Protein AF-A0A109Q756-F1 (afdb_monomer_lite)

Sequence (68 aa):
MRRALRQAQLYGHLQVRNDRLYYPGGSNPVCSVQLAREMVRSGLMTKRNGDYEITPEGRLAAESKLSH

Secondary structure (DSSP, 8-state):
-HHHHHHHHHHSEEEEETTEEE-TT--S--EEHHHHHHHHHTTSEEEETTEEEE-HHHHHHHH-----

Foldseek 3Di:
DLQLLVLLVVQQKWADDPQFTDRVPDPDGSGGVVVLVVCVVVVQWDADPRIIGGDPVVNCVNPDPPPD

Radius of gyration: 11.05 Å; chains: 1; bounding box: 22×19×36 Å

Structure (mmCIF, N/CA/C/O backbone):
data_AF-A0A109Q756-F1
#
_entry.id   AF-A0A109Q756-F1
#
loop_
_atom_site.group_PDB
_atom_site.id
_atom_site.type_symbol
_atom_site.label_atom_id
_atom_site.label_alt_id
_atom_site.label_comp_id
_atom_site.label_asym_id
_atom_site.label_entity_id
_atom_site.label_seq_id
_atom_site.pdbx_PDB_ins_code
_atom_site.Cartn_x
_atom_site.Cartn_y
_atom_site.Cartn_z
_atom_site.occup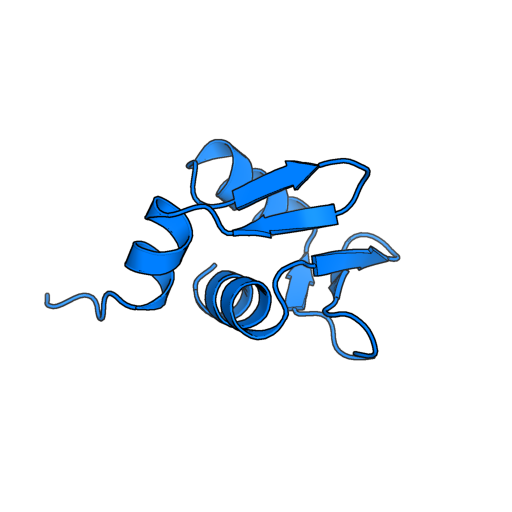ancy
_atom_site.B_iso_or_equiv
_atom_site.auth_seq_id
_atom_site.auth_comp_id
_atom_site.auth_asym_id
_atom_site.auth_atom_id
_atom_site.pdbx_PDB_model_num
ATOM 1 N N . MET A 1 1 ? 2.439 -9.379 3.212 1.00 80.00 1 MET A N 1
ATOM 2 C CA . MET A 1 1 ? 1.486 -8.247 3.328 1.00 80.00 1 MET A CA 1
ATOM 3 C C . MET A 1 1 ? 2.121 -7.013 3.974 1.00 80.00 1 MET A C 1
ATOM 5 O O . MET A 1 1 ? 2.152 -5.964 3.352 1.00 80.00 1 MET A O 1
ATOM 9 N N . ARG A 1 2 ? 2.735 -7.124 5.158 1.00 85.12 2 ARG A N 1
ATOM 10 C CA . ARG A 1 2 ? 3.233 -5.974 5.942 1.00 85.12 2 ARG A CA 1
ATOM 11 C C . ARG A 1 2 ? 4.220 -5.023 5.248 1.00 85.12 2 ARG A C 1
ATOM 13 O O . ARG A 1 2 ? 4.126 -3.814 5.420 1.00 85.12 2 ARG A O 1
ATOM 20 N N . ARG A 1 3 ? 5.158 -5.551 4.448 1.00 86.31 3 ARG A N 1
ATOM 21 C CA . ARG A 1 3 ? 6.068 -4.724 3.629 1.00 86.31 3 ARG A CA 1
ATOM 22 C C . ARG A 1 3 ? 5.293 -3.880 2.615 1.00 86.31 3 ARG A C 1
ATOM 24 O O . ARG A 1 3 ? 5.611 -2.712 2.451 1.00 86.31 3 ARG A O 1
ATOM 31 N N . ALA A 1 4 ? 4.278 -4.461 1.977 1.00 86.25 4 ALA A N 1
ATOM 32 C CA . ALA A 1 4 ? 3.460 -3.760 0.997 1.00 86.25 4 ALA A CA 1
ATOM 33 C C . ALA A 1 4 ? 2.613 -2.661 1.636 1.00 86.25 4 ALA A C 1
ATOM 35 O O . ALA A 1 4 ? 2.591 -1.550 1.122 1.00 86.25 4 ALA A O 1
ATOM 36 N N . LEU A 1 5 ? 2.031 -2.936 2.805 1.00 89.50 5 LEU A N 1
ATOM 37 C CA . LEU A 1 5 ? 1.323 -1.927 3.588 1.00 89.50 5 LEU A CA 1
ATOM 38 C C . LEU A 1 5 ? 2.261 -0.780 3.990 1.00 89.50 5 LEU 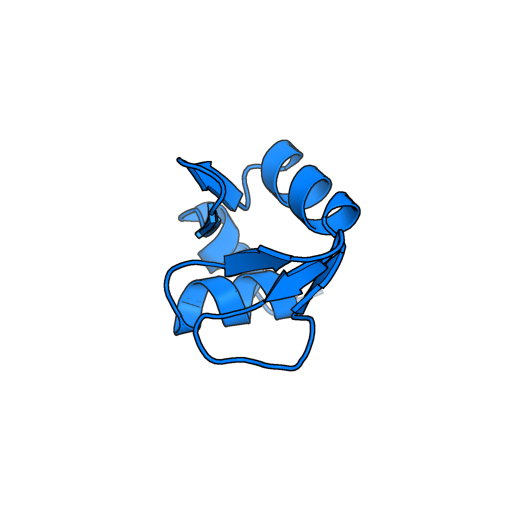A C 1
ATOM 40 O O . LEU A 1 5 ? 1.958 0.371 3.717 1.00 89.50 5 LEU A O 1
ATOM 44 N N . ARG A 1 6 ? 3.462 -1.064 4.512 1.00 88.75 6 ARG A N 1
ATOM 45 C CA . ARG A 1 6 ? 4.435 -0.000 4.830 1.00 88.75 6 ARG A CA 1
ATOM 46 C C . ARG A 1 6 ? 4.824 0.853 3.620 1.00 88.75 6 ARG A C 1
ATOM 48 O O . ARG A 1 6 ? 4.995 2.056 3.756 1.00 88.75 6 ARG A O 1
ATOM 55 N N . GLN A 1 7 ? 4.972 0.252 2.441 1.00 89.44 7 GLN A N 1
ATOM 56 C CA . GLN A 1 7 ? 5.277 1.003 1.219 1.00 89.44 7 GLN A CA 1
ATOM 57 C C . GLN A 1 7 ? 4.078 1.843 0.763 1.00 89.44 7 GLN A C 1
ATOM 59 O O . GLN A 1 7 ? 4.250 3.014 0.448 1.00 89.44 7 GLN A O 1
ATOM 64 N N . ALA A 1 8 ? 2.865 1.292 0.803 1.00 88.88 8 ALA A N 1
ATOM 65 C CA . ALA A 1 8 ? 1.649 2.050 0.519 1.00 88.88 8 ALA A CA 1
ATOM 66 C C . ALA A 1 8 ? 1.437 3.200 1.522 1.00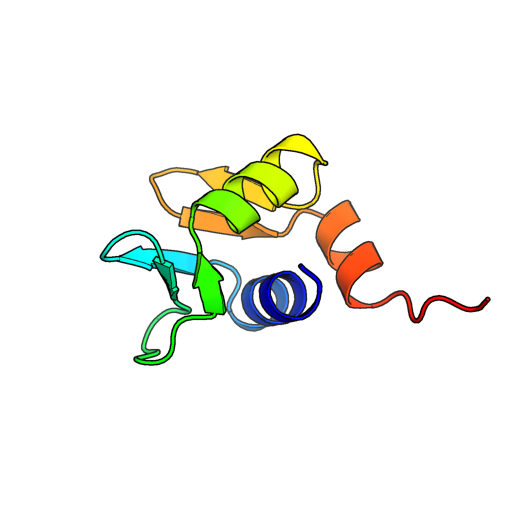 88.88 8 ALA A C 1
ATOM 68 O O . ALA A 1 8 ? 1.006 4.274 1.130 1.00 88.88 8 ALA A O 1
ATOM 69 N N . GLN A 1 9 ? 1.799 3.015 2.795 1.00 89.25 9 GLN A N 1
ATOM 70 C CA . GLN A 1 9 ? 1.784 4.072 3.810 1.00 89.25 9 GLN A CA 1
ATOM 71 C C . GLN A 1 9 ? 2.799 5.179 3.508 1.00 89.25 9 GLN A C 1
ATOM 73 O O . GLN A 1 9 ? 2.475 6.351 3.661 1.00 89.25 9 GLN A O 1
ATOM 78 N N . LEU A 1 10 ? 4.011 4.816 3.078 1.00 89.19 10 LEU A N 1
ATOM 79 C CA . LEU A 1 10 ? 5.086 5.772 2.804 1.00 89.19 10 LEU A CA 1
ATOM 80 C C . LEU A 1 10 ? 4.834 6.599 1.535 1.00 89.19 10 LEU A C 1
ATOM 82 O O . LEU A 1 10 ? 5.107 7.793 1.520 1.00 89.19 10 LEU A O 1
ATOM 86 N N . TYR A 1 11 ? 4.325 5.965 0.477 1.00 87.75 11 TYR A N 1
ATOM 87 C CA . TYR A 1 11 ? 4.145 6.588 -0.841 1.00 87.75 11 TYR A CA 1
ATOM 88 C C . TYR A 1 11 ? 2.691 6.993 -1.143 1.00 87.75 11 TYR A C 1
ATOM 90 O O . TYR A 1 11 ? 2.405 7.541 -2.206 1.00 87.75 11 TYR A O 1
ATOM 98 N N . GLY A 1 12 ? 1.757 6.707 -0.235 1.00 86.88 12 GLY A N 1
ATOM 99 C CA . GLY A 1 12 ? 0.322 6.968 -0.378 1.00 86.88 12 GLY A CA 1
ATOM 100 C C . GLY A 1 12 ? -0.420 5.924 -1.220 1.00 86.88 12 GLY A C 1
ATOM 101 O O . GLY A 1 12 ? -1.481 5.451 -0.815 1.00 86.88 12 GLY A O 1
ATOM 102 N N . HIS A 1 13 ? 0.147 5.519 -2.360 1.00 88.94 13 HIS A N 1
ATOM 103 C CA . HIS A 1 13 ? -0.464 4.549 -3.271 1.00 88.94 13 HIS A CA 1
ATOM 104 C C . HIS A 1 13 ? 0.574 3.641 -3.944 1.00 88.94 13 HIS A C 1
ATOM 106 O O . HIS A 1 13 ? 1.768 3.943 -3.989 1.00 88.94 13 HIS A O 1
ATOM 112 N N . LEU A 1 14 ? 0.107 2.510 -4.474 1.00 91.50 14 LEU A N 1
ATOM 113 C CA . LEU A 1 14 ? 0.887 1.563 -5.266 1.00 91.50 14 LEU A CA 1
ATOM 114 C C . LEU A 1 14 ? 0.236 1.348 -6.636 1.00 91.50 14 LEU A C 1
ATOM 116 O O . LEU A 1 14 ? -0.965 1.105 -6.728 1.00 91.50 14 LEU A O 1
ATOM 120 N N . GLN A 1 15 ? 1.052 1.363 -7.684 1.00 91.56 15 GLN A N 1
ATOM 121 C CA . GLN A 1 15 ? 0.644 1.205 -9.078 1.00 91.56 15 GLN A CA 1
ATOM 122 C C . GLN A 1 15 ? 0.821 -0.239 -9.540 1.00 91.56 15 GLN A C 1
ATOM 124 O O . GLN A 1 15 ? 1.815 -0.888 -9.205 1.00 91.56 15 GLN A O 1
ATOM 129 N N . VAL A 1 16 ? -0.095 -0.736 -10.370 1.00 91.44 16 VAL A N 1
ATOM 130 C CA . VAL A 1 16 ? 0.049 -2.056 -11.000 1.00 91.44 16 VAL A CA 1
ATOM 131 C C . VAL A 1 16 ? 0.845 -1.962 -12.291 1.00 91.44 16 VAL A C 1
ATOM 133 O O . VAL A 1 16 ? 0.520 -1.171 -13.171 1.00 91.44 16 VAL A O 1
ATOM 136 N N . ARG A 1 17 ? 1.848 -2.830 -12.436 1.00 89.44 17 ARG A N 1
ATOM 137 C CA . ARG A 1 17 ? 2.587 -3.066 -13.683 1.00 89.44 17 ARG A CA 1
ATOM 138 C C . ARG A 1 17 ? 2.908 -4.556 -13.785 1.00 89.44 17 ARG A C 1
ATOM 140 O O . ARG A 1 17 ? 3.410 -5.120 -12.820 1.00 89.44 17 ARG A O 1
ATOM 147 N N . ASN A 1 18 ? 2.633 -5.201 -14.919 1.00 88.19 18 ASN A N 1
ATOM 148 C CA . ASN A 1 18 ? 2.985 -6.613 -15.170 1.00 88.19 18 ASN A CA 1
ATOM 149 C C . ASN A 1 18 ? 2.669 -7.556 -13.982 1.00 88.19 18 ASN A C 1
ATOM 151 O O . ASN A 1 18 ? 3.561 -8.211 -13.442 1.00 88.19 18 ASN A O 1
ATOM 155 N N . ASP A 1 19 ? 1.416 -7.552 -13.511 1.00 88.12 19 ASP A N 1
ATOM 156 C CA . ASP A 1 19 ? 0.928 -8.369 -12.380 1.00 88.12 19 ASP A CA 1
ATOM 157 C C . ASP A 1 19 ? 1.616 -8.144 -11.020 1.00 88.12 19 ASP A C 1
ATOM 159 O O . ASP A 1 19 ? 1.444 -8.919 -10.068 1.00 88.12 19 ASP A O 1
ATOM 163 N N . ARG A 1 20 ? 2.352 -7.040 -10.870 1.00 92.81 20 ARG A N 1
ATOM 164 C CA . ARG A 1 20 ? 3.016 -6.643 -9.625 1.00 92.81 20 ARG A CA 1
ATOM 165 C C . ARG A 1 20 ? 2.693 -5.199 -9.264 1.00 92.81 20 ARG A C 1
ATOM 167 O O . ARG A 1 20 ? 2.357 -4.385 -10.117 1.00 92.81 20 ARG A O 1
ATOM 174 N N . LEU A 1 21 ? 2.766 -4.898 -7.975 1.00 91.38 21 LEU A N 1
ATOM 175 C CA . LEU A 1 21 ? 2.594 -3.557 -7.435 1.00 91.38 21 LEU A CA 1
ATOM 176 C C . LEU A 1 21 ? 3.954 -2.899 -7.249 1.00 91.38 21 LEU A C 1
ATOM 178 O O . LEU A 1 21 ? 4.892 -3.532 -6.766 1.00 91.38 21 LEU A O 1
ATOM 182 N N . TYR A 1 22 ? 4.022 -1.618 -7.573 1.00 91.50 22 TYR A N 1
ATOM 183 C CA . TYR A 1 22 ? 5.201 -0.772 -7.460 1.00 91.50 22 TYR A CA 1
ATOM 184 C C . TYR A 1 22 ? 4.809 0.520 -6.758 1.00 91.50 22 TYR A C 1
ATOM 186 O O . TYR A 1 22 ? 3.688 0.99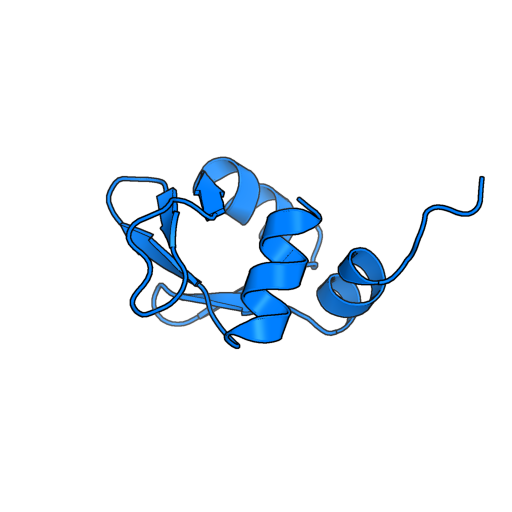6 -6.921 1.00 91.50 22 TYR A O 1
ATOM 194 N N . TYR A 1 23 ? 5.720 1.109 -5.993 1.00 88.38 23 TYR A N 1
ATOM 195 C CA . TYR A 1 23 ? 5.533 2.496 -5.580 1.00 88.38 23 TYR A CA 1
ATOM 196 C C . TYR A 1 23 ? 5.877 3.437 -6.752 1.00 88.38 23 TYR A C 1
ATOM 198 O O . TYR A 1 23 ? 6.651 3.054 -7.640 1.00 88.38 23 TYR A O 1
ATOM 206 N N . PRO A 1 24 ? 5.326 4.660 -6.786 1.00 84.88 24 PRO A N 1
ATOM 207 C CA . PRO A 1 24 ? 5.629 5.642 -7.824 1.00 84.88 24 PRO A CA 1
ATOM 208 C C . PRO A 1 24 ? 7.134 5.925 -7.919 1.00 84.88 24 PRO A C 1
ATOM 210 O O . PRO A 1 24 ? 7.778 6.253 -6.927 1.00 84.88 24 PRO A O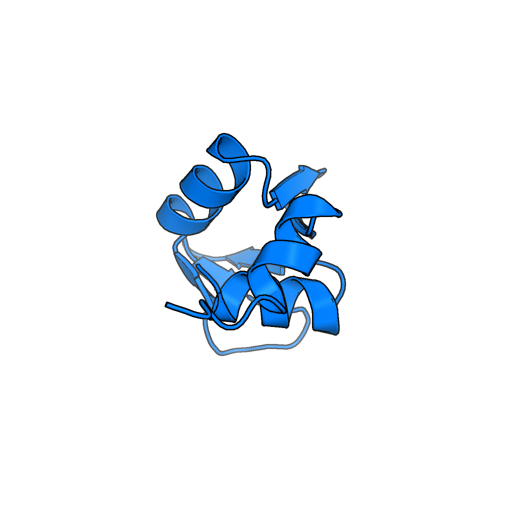 1
ATOM 213 N N . GLY A 1 25 ? 7.708 5.772 -9.114 1.00 84.12 25 GLY A N 1
ATOM 214 C CA . GLY A 1 25 ? 9.149 5.951 -9.347 1.00 84.12 25 GLY A CA 1
ATOM 215 C C . GLY A 1 25 ? 10.031 4.766 -8.925 1.00 84.12 25 GLY A C 1
ATOM 216 O O . GLY A 1 25 ? 11.248 4.828 -9.080 1.00 84.12 25 GLY A O 1
ATOM 217 N N . GLY A 1 26 ? 9.447 3.676 -8.419 1.00 82.81 26 GLY A N 1
ATOM 218 C CA . GLY A 1 26 ? 10.164 2.459 -8.051 1.00 82.81 26 GLY A CA 1
ATOM 219 C C . GLY A 1 26 ? 10.265 1.440 -9.181 1.00 82.81 26 GLY A C 1
ATOM 220 O O . GLY A 1 26 ? 9.264 1.086 -9.801 1.00 82.81 26 GLY A O 1
ATOM 221 N N . SER A 1 27 ? 11.462 0.889 -9.387 1.00 84.25 27 SER A N 1
ATOM 222 C CA . SER A 1 27 ? 11.685 -0.242 -10.308 1.00 84.25 27 SER A CA 1
ATOM 223 C C . SER A 1 27 ? 11.545 -1.607 -9.629 1.00 84.25 27 SER A C 1
ATOM 225 O O . SER A 1 27 ? 11.462 -2.632 -10.302 1.00 84.25 27 SER A O 1
ATOM 227 N N . ASN A 1 28 ? 11.517 -1.637 -8.293 1.00 86.00 28 ASN A N 1
ATOM 228 C CA . ASN A 1 28 ? 11.423 -2.873 -7.524 1.00 86.00 28 ASN A CA 1
ATOM 229 C C . ASN A 1 28 ? 9.967 -3.197 -7.168 1.00 86.00 28 ASN A C 1
ATOM 231 O O . ASN A 1 28 ? 9.270 -2.335 -6.624 1.00 86.00 28 ASN A O 1
ATOM 235 N N . PRO A 1 29 ? 9.509 -4.437 -7.413 1.00 90.25 29 PRO A N 1
ATOM 236 C CA . PRO A 1 29 ? 8.158 -4.834 -7.060 1.00 90.25 29 PRO A CA 1
ATOM 237 C C . PRO A 1 29 ? 7.995 -4.889 -5.539 1.00 90.25 29 PRO A C 1
ATOM 239 O O . PRO A 1 29 ? 8.808 -5.468 -4.816 1.00 90.25 29 PRO A O 1
ATOM 242 N N . VAL A 1 30 ? 6.900 -4.311 -5.060 1.00 90.56 30 VAL A N 1
ATOM 243 C CA . VAL A 1 30 ? 6.489 -4.313 -3.656 1.00 90.56 30 VAL A CA 1
ATOM 244 C C . VAL A 1 30 ? 5.795 -5.629 -3.299 1.00 90.56 30 VAL A C 1
ATOM 246 O O . VAL A 1 30 ? 6.119 -6.250 -2.284 1.00 90.56 30 VAL A O 1
ATOM 249 N N . CYS A 1 31 ? 4.847 -6.065 -4.131 1.00 91.56 31 CYS A N 1
ATOM 250 C CA . CYS A 1 31 ? 4.160 -7.352 -4.016 1.00 91.56 31 CYS A CA 1
ATOM 251 C C . CYS A 1 31 ? 3.508 -7.768 -5.343 1.00 91.56 31 CYS A C 1
ATOM 253 O O . CYS A 1 31 ? 3.486 -6.999 -6.300 1.00 91.56 31 CYS A O 1
ATOM 255 N N . SER A 1 32 ? 2.975 -8.990 -5.414 1.00 93.00 32 SER A N 1
ATOM 256 C CA . SER A 1 32 ? 2.124 -9.418 -6.529 1.00 93.00 32 SER A CA 1
ATOM 257 C C . SER A 1 32 ? 0.720 -8.812 -6.426 1.00 93.00 32 SER A C 1
ATOM 259 O O . SER A 1 32 ? 0.231 -8.511 -5.334 1.00 93.00 32 SER A O 1
ATOM 261 N N . VAL A 1 33 ? 0.029 -8.698 -7.563 1.00 92.06 33 VAL A N 1
ATOM 262 C CA . VAL A 1 33 ? -1.386 -8.294 -7.607 1.00 92.06 33 VAL A CA 1
ATOM 263 C C . VAL A 1 33 ? -2.275 -9.265 -6.829 1.00 92.06 33 VAL A C 1
ATOM 265 O O . VAL A 1 33 ? -3.236 -8.832 -6.203 1.00 92.06 33 VAL A O 1
ATOM 268 N N . GLN A 1 34 ? -1.957 -10.563 -6.818 1.00 92.38 34 GLN A N 1
ATOM 269 C CA . GLN A 1 34 ? -2.696 -11.550 -6.021 1.00 92.38 34 GLN A CA 1
ATOM 270 C C . GLN A 1 34 ? -2.656 -11.202 -4.530 1.00 92.38 34 GLN A C 1
ATOM 272 O O . GLN A 1 34 ? -3.711 -11.079 -3.911 1.00 92.38 34 GLN A O 1
ATOM 277 N N . LEU A 1 35 ? -1.467 -10.912 -3.993 1.00 91.31 35 LEU A N 1
ATOM 278 C CA . LEU A 1 35 ? -1.319 -10.509 -2.596 1.00 91.31 35 LEU A CA 1
ATOM 279 C C . LEU A 1 35 ? -2.028 -9.179 -2.308 1.00 91.31 35 LEU A C 1
ATOM 281 O O . LEU A 1 35 ? -2.591 -8.984 -1.234 1.00 91.31 35 LEU A O 1
ATOM 285 N N . ALA A 1 36 ? -2.021 -8.254 -3.270 1.00 91.38 36 ALA A N 1
ATOM 286 C CA . ALA A 1 36 ? -2.760 -7.002 -3.159 1.00 91.38 36 ALA A CA 1
ATOM 287 C C . ALA A 1 36 ? -4.276 -7.220 -3.104 1.00 91.38 36 ALA A C 1
ATOM 289 O O . ALA A 1 36 ? -4.954 -6.599 -2.291 1.00 91.38 36 ALA A O 1
ATOM 290 N N . ARG A 1 37 ? -4.809 -8.147 -3.906 1.00 92.81 37 ARG A N 1
ATOM 291 C CA . ARG A 1 37 ? -6.225 -8.536 -3.857 1.00 92.81 37 ARG A CA 1
ATOM 292 C C . ARG A 1 37 ? -6.592 -9.174 -2.522 1.00 92.81 37 ARG A C 1
ATOM 294 O O . ARG A 1 37 ? -7.669 -8.888 -2.015 1.00 92.81 37 ARG A O 1
ATOM 301 N N . GLU A 1 38 ? -5.719 -9.990 -1.937 1.00 93.88 38 GLU A N 1
ATOM 302 C CA . GLU A 1 38 ? -5.935 -10.519 -0.584 1.00 93.88 38 GLU A CA 1
ATOM 303 C C . GLU A 1 38 ? -5.990 -9.395 0.454 1.00 93.88 38 GLU A C 1
ATOM 305 O O . GLU A 1 38 ? -6.906 -9.362 1.267 1.00 93.88 38 GLU A O 1
ATOM 310 N N . MET A 1 39 ? -5.083 -8.416 0.380 1.00 92.44 39 MET A N 1
ATOM 311 C CA . MET A 1 39 ? -5.117 -7.255 1.277 1.00 92.44 39 MET A CA 1
ATOM 312 C C . MET A 1 39 ? -6.379 -6.404 1.085 1.00 92.44 39 MET A C 1
ATOM 314 O O . MET A 1 39 ? -6.918 -5.904 2.069 1.00 92.44 39 MET A O 1
ATOM 318 N N . VAL A 1 40 ? -6.884 -6.280 -0.148 1.00 93.38 40 VAL A N 1
ATOM 319 C CA . VAL A 1 40 ? -8.174 -5.627 -0.423 1.00 93.38 40 VAL A CA 1
ATOM 320 C C . VAL A 1 40 ? -9.336 -6.418 0.178 1.00 93.38 40 VAL A C 1
ATOM 322 O O . VAL A 1 40 ? -10.197 -5.840 0.832 1.00 93.38 40 VAL A O 1
ATOM 325 N N . ARG A 1 41 ? -9.344 -7.746 0.021 1.00 93.44 41 ARG A N 1
ATOM 326 C CA . ARG A 1 41 ? -10.372 -8.619 0.612 1.00 93.44 41 ARG A CA 1
ATOM 327 C C . ARG A 1 41 ? -10.386 -8.562 2.138 1.00 93.44 41 ARG A C 1
ATOM 329 O O . ARG A 1 41 ? -11.458 -8.629 2.724 1.00 93.44 41 ARG A O 1
ATOM 336 N N . SER A 1 42 ? -9.221 -8.419 2.763 1.00 92.25 42 SER A N 1
ATOM 337 C CA . SER A 1 42 ? -9.082 -8.289 4.217 1.00 92.25 42 SER A CA 1
ATOM 338 C C . SER A 1 42 ? -9.322 -6.865 4.736 1.00 92.25 42 SER A C 1
ATOM 340 O O . SER A 1 42 ? -9.116 -6.620 5.920 1.00 92.25 42 SER A O 1
ATOM 342 N N . GLY A 1 43 ? -9.698 -5.910 3.876 1.00 93.88 43 GLY A N 1
ATOM 343 C CA . GLY A 1 43 ? -9.956 -4.519 4.270 1.00 93.88 43 GLY A CA 1
ATOM 344 C C . GLY A 1 43 ? -8.704 -3.701 4.610 1.00 93.88 43 GLY A C 1
ATOM 345 O O . GLY A 1 43 ? -8.821 -2.603 5.140 1.00 93.88 43 GLY A O 1
ATOM 346 N N . LEU A 1 44 ? -7.503 -4.205 4.305 1.00 93.06 44 LEU A N 1
ATOM 347 C CA . LEU A 1 44 ? -6.222 -3.536 4.586 1.00 93.06 44 LEU A CA 1
ATOM 348 C C . LEU A 1 44 ? -5.793 -2.582 3.460 1.00 93.06 44 LEU A C 1
ATOM 350 O O . LEU A 1 44 ? -4.950 -1.706 3.652 1.00 93.06 44 LEU A O 1
ATOM 354 N N . MET A 1 45 ? -6.338 -2.773 2.261 1.00 94.00 45 MET A N 1
ATOM 355 C CA . MET A 1 45 ? -6.132 -1.886 1.121 1.00 94.00 45 MET A CA 1
ATOM 356 C C . MET A 1 45 ? -7.449 -1.625 0.404 1.00 94.00 45 MET A C 1
ATOM 358 O O . MET A 1 45 ? -8.382 -2.420 0.471 1.00 94.00 45 MET A O 1
ATOM 362 N N . THR A 1 46 ? -7.500 -0.528 -0.335 1.00 94.31 46 THR A N 1
ATOM 363 C CA . THR A 1 46 ? -8.566 -0.253 -1.292 1.00 94.31 46 THR A CA 1
ATOM 364 C C . THR A 1 46 ? -7.972 -0.098 -2.681 1.00 94.31 46 THR A C 1
ATOM 366 O O . THR A 1 46 ? -6.840 0.358 -2.830 1.00 94.31 46 THR A O 1
ATOM 369 N N . LYS A 1 47 ? -8.721 -0.513 -3.703 1.00 92.38 47 LYS A N 1
ATOM 370 C CA . LYS A 1 47 ? -8.337 -0.311 -5.099 1.00 92.38 47 LYS A CA 1
ATOM 371 C C . LYS A 1 47 ? -9.182 0.821 -5.676 1.00 92.38 47 LYS A C 1
ATOM 373 O O . LYS A 1 47 ? -10.397 0.671 -5.792 1.00 92.38 47 LYS A O 1
ATOM 378 N N . ARG A 1 48 ? -8.545 1.921 -6.076 1.00 88.19 48 ARG A N 1
ATOM 379 C CA . ARG A 1 48 ? -9.189 3.102 -6.671 1.00 88.19 48 ARG A CA 1
ATOM 380 C C . ARG A 1 48 ? -8.466 3.499 -7.950 1.00 88.19 48 ARG A C 1
ATOM 382 O O . ARG A 1 48 ? -7.254 3.639 -7.954 1.00 88.19 48 ARG A O 1
ATOM 389 N N . ASN A 1 49 ? -9.205 3.629 -9.052 1.00 84.75 49 ASN A N 1
ATOM 390 C CA . ASN A 1 49 ? -8.678 4.038 -10.366 1.00 84.75 49 ASN A CA 1
ATOM 391 C C . ASN A 1 49 ? -7.472 3.223 -10.886 1.00 84.75 49 ASN A C 1
ATOM 393 O O . ASN A 1 49 ? -6.705 3.702 -11.709 1.00 84.75 49 ASN A O 1
ATOM 397 N N . GLY A 1 50 ? -7.320 1.972 -10.437 1.00 83.00 50 GLY A N 1
ATOM 398 C CA . GLY A 1 50 ? -6.190 1.111 -10.812 1.00 83.00 50 GLY A CA 1
ATOM 399 C C . GLY A 1 50 ? -5.037 1.110 -9.806 1.00 83.00 50 GLY A C 1
ATOM 400 O O . GLY A 1 50 ? -4.256 0.157 -9.810 1.00 83.00 50 GLY A O 1
ATOM 401 N N . ASP A 1 51 ? -5.014 2.077 -8.893 1.00 88.38 51 ASP A N 1
ATOM 402 C CA . ASP A 1 51 ? -4.045 2.179 -7.811 1.00 88.38 51 ASP A CA 1
ATOM 403 C C . ASP A 1 51 ? -4.552 1.507 -6.535 1.00 88.38 51 ASP A C 1
ATOM 405 O O . ASP A 1 51 ? -5.756 1.360 -6.303 1.00 88.38 51 ASP A O 1
ATOM 409 N N . TYR A 1 52 ? -3.609 1.065 -5.711 1.00 92.50 52 TYR A N 1
ATOM 410 C CA . TYR A 1 52 ? -3.875 0.450 -4.420 1.00 92.50 52 TYR A CA 1
ATOM 411 C C . TYR A 1 52 ? -3.438 1.393 -3.308 1.00 92.50 52 TYR A C 1
ATOM 413 O O . TYR A 1 52 ? -2.252 1.686 -3.159 1.00 92.50 52 TYR A O 1
ATOM 421 N N . GLU A 1 53 ? -4.395 1.816 -2.499 1.00 92.50 53 GLU A N 1
ATOM 422 C CA . GLU A 1 53 ? -4.191 2.720 -1.372 1.00 92.50 53 GLU A CA 1
ATOM 423 C C . GLU A 1 53 ? -4.351 1.956 -0.059 1.00 92.50 53 GLU A C 1
ATOM 425 O O . GLU A 1 53 ? -5.095 0.974 0.030 1.00 92.50 53 GLU A O 1
ATOM 430 N N . ILE A 1 54 ? -3.643 2.397 0.977 1.00 92.69 54 ILE A N 1
ATOM 431 C CA . ILE A 1 54 ? -3.747 1.791 2.304 1.00 92.69 54 ILE A CA 1
ATOM 432 C C . ILE A 1 54 ? -4.961 2.332 3.069 1.00 92.69 54 ILE A C 1
ATOM 434 O O . ILE A 1 54 ? -5.201 3.540 3.114 1.00 92.69 54 ILE A O 1
ATOM 438 N N . THR A 1 55 ? -5.713 1.445 3.716 1.00 93.31 55 THR A N 1
ATOM 439 C CA . THR A 1 55 ? -6.814 1.834 4.610 1.00 93.31 55 THR A CA 1
ATOM 440 C C . THR A 1 55 ? -6.290 2.196 6.008 1.00 93.31 55 THR A C 1
ATOM 442 O O . THR A 1 55 ? -5.123 1.934 6.325 1.00 93.31 55 THR A O 1
ATOM 445 N N . PRO A 1 56 ? -7.100 2.824 6.879 1.00 91.06 56 PRO A N 1
ATOM 446 C CA . PRO A 1 56 ? -6.741 3.000 8.288 1.00 91.06 56 PRO A CA 1
ATOM 447 C C . PRO A 1 56 ? -6.380 1.675 8.984 1.00 91.06 56 PRO A C 1
ATOM 449 O O . PRO A 1 56 ? -5.370 1.599 9.681 1.00 91.06 56 PRO A O 1
ATOM 452 N N . GLU A 1 57 ? -7.125 0.603 8.720 1.00 90.88 57 GLU A N 1
ATOM 453 C CA . GLU A 1 57 ? -6.880 -0.743 9.253 1.00 90.88 57 GLU A CA 1
ATOM 454 C C . GLU A 1 57 ? -5.564 -1.319 8.717 1.00 90.88 57 GLU A C 1
ATOM 456 O O . GLU A 1 57 ? -4.773 -1.905 9.458 1.00 90.88 57 GLU A O 1
ATOM 461 N N . GLY A 1 58 ? -5.286 -1.095 7.430 1.00 91.06 58 GLY A N 1
ATOM 462 C CA . GLY A 1 58 ? -4.013 -1.437 6.807 1.00 91.06 58 GLY A CA 1
ATOM 463 C C . GLY A 1 58 ? -2.823 -0.747 7.464 1.00 91.06 58 GLY A C 1
ATOM 464 O O . GLY A 1 58 ? -1.778 -1.378 7.637 1.00 91.06 58 GLY A O 1
ATOM 465 N N . ARG A 1 59 ? -2.972 0.528 7.852 1.00 89.31 59 ARG A N 1
ATOM 466 C CA . ARG A 1 59 ? -1.934 1.286 8.571 1.00 89.31 59 ARG A CA 1
ATOM 467 C C . ARG A 1 59 ? -1.660 0.686 9.942 1.00 89.31 59 ARG A C 1
ATOM 469 O O . ARG A 1 59 ? -0.504 0.397 10.243 1.00 89.31 59 ARG A O 1
ATOM 476 N N . LEU A 1 60 ? -2.709 0.381 10.705 1.00 89.81 60 LEU A N 1
ATOM 477 C CA . LEU A 1 60 ? -2.568 -0.317 11.985 1.00 89.81 60 LEU A CA 1
ATOM 478 C C . LEU A 1 60 ? -1.846 -1.658 11.800 1.00 89.81 60 LEU A C 1
ATOM 480 O O . LEU A 1 60 ? -0.864 -1.930 12.481 1.00 89.81 60 LEU A O 1
ATOM 484 N N . ALA A 1 61 ? -2.231 -2.461 10.804 1.00 88.00 61 ALA A N 1
ATOM 485 C CA . ALA A 1 61 ? -1.564 -3.731 10.510 1.00 88.00 61 ALA A CA 1
ATOM 486 C C . ALA A 1 61 ? -0.096 -3.567 10.049 1.00 88.00 61 ALA A C 1
ATOM 488 O O . ALA A 1 61 ? 0.750 -4.440 10.290 1.00 88.00 61 ALA A O 1
ATOM 489 N N . ALA A 1 62 ? 0.245 -2.457 9.388 1.00 86.50 62 ALA A N 1
ATOM 490 C CA . ALA A 1 62 ? 1.621 -2.129 9.022 1.00 86.50 62 ALA A CA 1
ATOM 491 C C . ALA A 1 62 ? 2.484 -1.888 10.273 1.00 86.50 62 ALA A C 1
ATOM 493 O O . ALA A 1 62 ? 3.612 -2.390 10.357 1.00 86.50 62 ALA A O 1
ATOM 494 N N . GLU A 1 63 ? 1.925 -1.197 11.263 1.00 82.19 63 GLU A N 1
ATOM 495 C CA . GLU A 1 63 ? 2.600 -0.727 12.475 1.00 82.19 63 GLU A CA 1
ATOM 496 C C . GLU A 1 63 ? 2.598 -1.756 13.611 1.00 82.19 63 GLU A C 1
ATOM 498 O O . GLU A 1 63 ? 3.611 -1.897 14.298 1.00 82.19 63 GLU A O 1
ATOM 503 N N . SER A 1 64 ? 1.541 -2.560 13.750 1.00 75.81 64 SER A N 1
ATOM 504 C CA . SER A 1 64 ? 1.401 -3.576 14.798 1.00 75.81 64 SER A CA 1
ATOM 505 C C . SER A 1 64 ? 2.490 -4.636 14.706 1.00 75.81 64 SER A C 1
ATOM 507 O O . SER A 1 64 ? 2.345 -5.633 13.995 1.00 75.81 64 SER A O 1
ATOM 509 N N . LYS A 1 65 ? 3.618 -4.455 15.420 1.00 55.53 65 LYS A N 1
ATOM 510 C CA . LYS A 1 65 ? 4.421 -5.602 15.870 1.00 55.53 65 LYS A CA 1
ATOM 511 C C . LYS A 1 65 ? 3.404 -6.565 16.477 1.00 55.53 65 LYS A C 1
ATOM 513 O O . LYS A 1 65 ? 2.663 -6.160 17.364 1.00 55.53 65 LYS A O 1
ATOM 518 N N . LEU A 1 66 ? 3.304 -7.780 15.944 1.00 48.91 66 LEU A N 1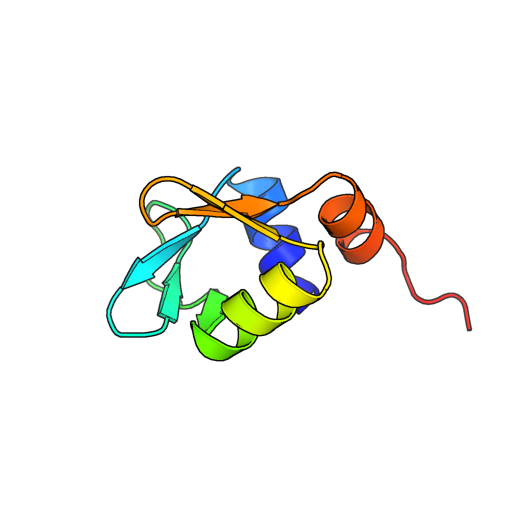
ATOM 519 C CA . LEU A 1 66 ? 2.636 -8.849 16.668 1.00 48.91 66 LEU A CA 1
ATOM 520 C C . LEU A 1 66 ? 3.403 -8.974 17.986 1.00 48.91 66 LEU A C 1
ATOM 522 O O . LEU A 1 66 ? 4.514 -9.492 18.016 1.00 48.91 66 LEU A O 1
ATOM 526 N N . SER A 1 67 ? 2.856 -8.362 19.033 1.00 43.16 67 SER A N 1
ATOM 527 C CA . SER A 1 67 ? 3.114 -8.732 20.411 1.00 43.16 67 SER A CA 1
ATOM 528 C C . SER A 1 67 ? 2.305 -10.000 20.659 1.00 43.16 67 SER A C 1
ATOM 530 O O . SER A 1 67 ? 1.191 -9.921 21.170 1.00 43.16 67 SER A O 1
ATOM 532 N N . HIS A 1 68 ? 2.827 -11.134 20.201 1.00 39.03 68 HIS A N 1
ATOM 533 C CA . HIS A 1 68 ? 2.700 -12.438 20.852 1.00 39.03 68 HIS A CA 1
ATOM 534 C C . HIS A 1 68 ? 3.613 -13.439 20.152 1.00 39.03 68 HIS A C 1
ATOM 536 O O . HIS A 1 68 ? 3.478 -13.580 18.914 1.00 39.03 68 HIS A O 1
#

pLDDT: mean 86.88, std 10.78, range [39.03, 94.31]